Protein AF-A0A7W0XPZ2-F1 (afdb_monomer)

Secondary structure (DSSP, 8-state):
-HHHHHHHHHHTT-HHHHHHHB-HHHHHHH-SHHHHHHHHHHH-GGGGGEEEEEEEEEEEETTEEEEEEEEEETTS-EEEEEEEEEE-TTS-EEEEEEEEEE--------

Solvent-accessible surface area (backbone atoms only — not comparable to full-atom values): 6074 Å² total; per-residue (Å²): 103,75,67,59,51,44,50,54,17,42,36,64,69,33,24,67,60,34,41,67,31,44,29,71,68,50,48,66,73,46,72,41,38,64,47,39,37,47,52,49,39,74,74,42,54,66,42,44,45,46,68,44,78,44,80,77,48,76,48,72,60,88,90,34,45,33,36,35,31,45,34,28,31,76,88,66,51,46,29,41,32,41,41,29,37,42,70,50,98,88,67,49,60,21,50,78,39,78,47,78,43,76,55,67,89,70,77,73,84,124

Sequence (110 aa):
MAVESFISAMSREDAAAVWMFASEEDQDAFQSEEAVYKAFADTFPVLTDVADANVDSIRQEGETPFVQLSLTGEDGTKYAASVGFCLDDAGDWKVISLDVNSVSDRVASL

pLDDT: mean 89.77, std 12.35, range [35.84, 97.5]

Radius of gyration: 14.2 Å; Cα contacts (8 Å, |Δi|>4): 189; chains: 1; bounding box: 35×24×47 Å

Foldseek 3Di:
DLVVQCLVCLQVVVLVSVLLQADPVLCVVQVDSNSSSVVCCVVCVQSNFWPDKDFPDWDDDPQKIKTWIWTAGPVRWIKIKIWIWDQDPVRGIYTPDIDIGGPDPPPPDD

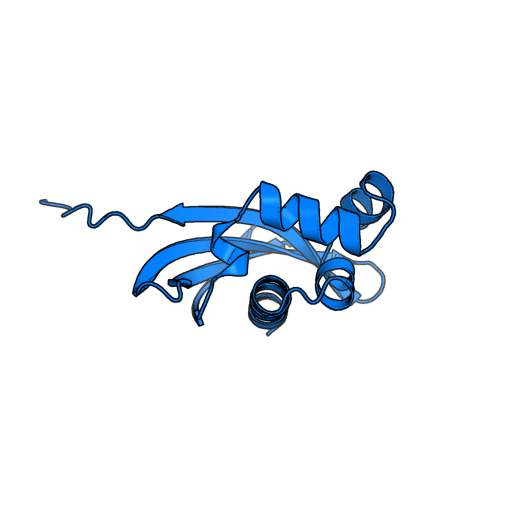Structure (mmCIF, N/CA/C/O backbone):
data_AF-A0A7W0XPZ2-F1
#
_entry.id   AF-A0A7W0XPZ2-F1
#
loop_
_atom_site.group_PDB
_atom_site.id
_atom_site.type_symbol
_atom_site.label_atom_id
_atom_site.label_alt_id
_atom_site.label_comp_id
_atom_site.label_asym_id
_atom_site.label_entity_id
_atom_site.label_seq_id
_atom_site.pdbx_PDB_ins_code
_atom_site.Cartn_x
_atom_site.Cartn_y
_atom_site.Cartn_z
_atom_site.occupancy
_atom_site.B_iso_or_equiv
_atom_site.auth_seq_id
_atom_site.auth_comp_id
_atom_site.auth_asym_id
_atom_site.auth_atom_id
_atom_site.pdbx_PDB_model_num
ATOM 1 N N . MET A 1 1 ? -1.679 12.296 -1.823 1.00 79.81 1 MET A N 1
ATOM 2 C CA . MET A 1 1 ? -0.246 11.943 -1.650 1.00 79.81 1 MET A CA 1
ATOM 3 C C . MET A 1 1 ? -0.020 10.521 -2.163 1.00 79.81 1 MET A C 1
ATOM 5 O O . MET A 1 1 ? -1.008 9.822 -2.326 1.00 79.81 1 MET A O 1
ATOM 9 N N . ALA A 1 2 ? 1.220 10.082 -2.430 1.00 88.06 2 ALA A N 1
ATOM 10 C CA . ALA A 1 2 ? 1.495 8.762 -3.036 1.00 88.06 2 ALA A CA 1
ATOM 11 C C . ALA A 1 2 ? 0.828 7.592 -2.286 1.00 88.06 2 ALA A C 1
ATOM 13 O O . ALA A 1 2 ? 0.170 6.758 -2.896 1.00 88.06 2 ALA A O 1
ATOM 14 N N . VAL A 1 3 ? 0.904 7.603 -0.953 1.00 90.94 3 VAL A N 1
ATOM 15 C CA . VAL A 1 3 ? 0.264 6.599 -0.093 1.00 90.94 3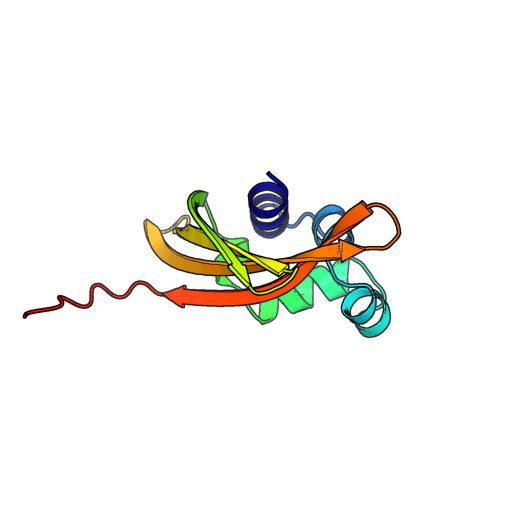 VAL A CA 1
ATOM 16 C C . VAL A 1 3 ? -1.260 6.562 -0.219 1.00 90.94 3 VAL A C 1
ATOM 18 O O . VAL A 1 3 ? -1.830 5.494 -0.384 1.00 90.94 3 VAL A O 1
ATOM 21 N N . GLU A 1 4 ? -1.932 7.713 -0.211 1.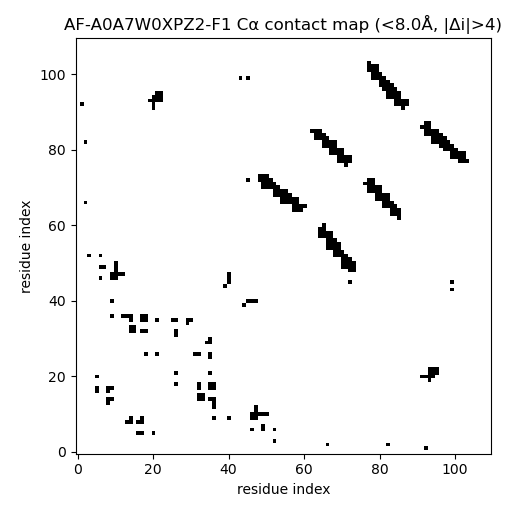00 91.62 4 GLU A N 1
ATOM 22 C CA . GLU A 1 4 ? -3.391 7.780 -0.371 1.00 91.62 4 GLU A CA 1
ATOM 23 C C . GLU A 1 4 ? -3.809 7.305 -1.766 1.00 91.62 4 GLU A C 1
ATOM 25 O O . GLU A 1 4 ? -4.826 6.631 -1.908 1.00 91.62 4 GLU A O 1
ATOM 30 N N . SER A 1 5 ? -3.007 7.617 -2.791 1.00 93.69 5 SER A N 1
ATOM 31 C CA . SER A 1 5 ? -3.231 7.134 -4.153 1.00 93.69 5 SER A CA 1
ATOM 32 C C . SER A 1 5 ? -3.100 5.614 -4.244 1.00 93.69 5 SER A C 1
ATOM 34 O O . SER A 1 5 ? -3.943 4.987 -4.874 1.00 93.69 5 SER A O 1
ATOM 36 N N . PHE A 1 6 ? -2.099 5.018 -3.588 1.00 95.38 6 PHE A N 1
ATOM 37 C CA . PHE A 1 6 ? -1.943 3.563 -3.516 1.00 95.38 6 PHE A CA 1
ATOM 38 C C . PHE A 1 6 ? -3.129 2.896 -2.806 1.00 95.38 6 PHE A C 1
ATOM 40 O O . PHE A 1 6 ? -3.729 1.973 -3.349 1.00 95.38 6 PHE A O 1
ATOM 47 N N . ILE A 1 7 ? -3.523 3.400 -1.631 1.00 95.12 7 ILE A N 1
ATOM 48 C CA . ILE A 1 7 ? -4.663 2.856 -0.876 1.00 95.12 7 ILE A CA 1
ATOM 49 C C . ILE A 1 7 ? -5.963 2.992 -1.681 1.00 95.12 7 ILE A C 1
ATOM 51 O O . ILE A 1 7 ? -6.741 2.046 -1.760 1.00 95.12 7 ILE A O 1
ATOM 55 N N . SER A 1 8 ? -6.177 4.132 -2.346 1.00 94.44 8 SER A N 1
ATOM 56 C CA . SER A 1 8 ? -7.338 4.317 -3.221 1.00 94.44 8 SER A CA 1
ATOM 57 C C . SER A 1 8 ? -7.302 3.432 -4.468 1.00 94.44 8 SER A C 1
ATOM 59 O O . SER A 1 8 ? -8.367 3.143 -5.008 1.00 94.44 8 SER A O 1
ATOM 61 N N . ALA A 1 9 ? -6.126 3.065 -4.977 1.00 96.12 9 ALA A N 1
ATOM 62 C CA . ALA A 1 9 ? -6.005 2.143 -6.101 1.00 96.12 9 ALA A CA 1
ATOM 63 C C . ALA A 1 9 ? -6.369 0.716 -5.669 1.00 96.12 9 ALA A C 1
ATOM 65 O O . ALA A 1 9 ? -7.136 0.048 -6.360 1.00 96.12 9 ALA A O 1
ATOM 66 N N . MET A 1 10 ? -5.907 0.296 -4.484 1.00 97.00 10 MET A N 1
ATOM 67 C CA . MET A 1 10 ? -6.272 -0.989 -3.883 1.00 97.00 10 MET A CA 1
ATOM 68 C C . MET A 1 10 ? -7.788 -1.129 -3.696 1.00 97.00 10 MET A C 1
ATOM 70 O O . MET A 1 10 ? -8.353 -2.137 -4.122 1.00 97.00 10 MET A O 1
ATOM 74 N N . SER A 1 11 ? -8.456 -0.110 -3.140 1.00 95.69 11 SER A N 1
ATOM 75 C CA . SER A 1 11 ? -9.904 -0.160 -2.878 1.00 95.69 11 SER A CA 1
ATOM 76 C C . SER A 1 11 ? -10.785 -0.043 -4.124 1.00 95.69 11 SER A C 1
ATOM 78 O O . SER A 1 11 ? -11.972 -0.347 -4.083 1.00 95.69 11 SER A O 1
ATOM 80 N N . ARG A 1 12 ? -10.227 0.405 -5.253 1.00 95.62 12 ARG A N 1
ATOM 81 C CA . ARG A 1 12 ? -10.937 0.510 -6.540 1.00 95.62 12 ARG A CA 1
ATOM 82 C C . ARG A 1 12 ? -10.621 -0.624 -7.504 1.00 95.62 12 ARG A C 1
ATOM 84 O O . ARG A 1 12 ? -11.068 -0.568 -8.647 1.00 95.62 12 ARG A O 1
ATOM 91 N N . GLU A 1 13 ? -9.834 -1.601 -7.062 1.00 96.06 13 GLU A N 1
ATOM 92 C CA . GLU A 1 13 ? -9.333 -2.689 -7.907 1.00 96.06 13 GLU A CA 1
ATOM 93 C C . GLU A 1 13 ? -8.554 -2.174 -9.140 1.00 96.06 13 GLU A C 1
ATOM 95 O O . GLU A 1 13 ? -8.553 -2.786 -10.208 1.00 96.06 13 GLU A O 1
ATOM 100 N N . ASP A 1 14 ? -7.882 -1.021 -9.014 1.00 97.50 14 ASP A N 1
ATOM 101 C CA . ASP A 1 14 ? -7.114 -0.403 -10.101 1.00 97.50 14 ASP A CA 1
ATOM 102 C C . ASP A 1 14 ? -5.714 -1.028 -10.184 1.00 97.50 14 ASP A C 1
ATOM 104 O O . ASP A 1 14 ? -4.726 -0.498 -9.666 1.00 97.50 14 ASP A O 1
ATOM 108 N N . ALA A 1 15 ? -5.642 -2.199 -10.819 1.00 96.25 15 ALA A N 1
ATOM 109 C CA . ALA A 1 15 ? -4.418 -2.989 -10.929 1.00 96.25 15 ALA A CA 1
ATOM 110 C C . ALA A 1 15 ? -3.263 -2.236 -11.613 1.00 96.25 15 ALA A C 1
ATOM 112 O O . ALA A 1 15 ? -2.113 -2.376 -11.197 1.00 96.25 15 ALA A O 1
ATOM 113 N N . ALA A 1 16 ? -3.560 -1.397 -12.609 1.00 96.38 16 ALA A N 1
ATOM 114 C CA . ALA A 1 16 ? -2.557 -0.592 -13.301 1.00 96.38 16 ALA A CA 1
ATOM 115 C C . ALA A 1 16 ? -1.951 0.465 -12.368 1.00 96.38 16 ALA A C 1
ATOM 117 O O . ALA A 1 16 ? -0.733 0.641 -12.314 1.00 96.38 16 ALA A O 1
ATOM 118 N N . ALA A 1 17 ? -2.784 1.152 -11.580 1.00 95.75 17 ALA A N 1
ATOM 119 C CA . ALA A 1 17 ? -2.289 2.099 -10.590 1.00 95.75 17 ALA A CA 1
ATOM 120 C C . ALA A 1 17 ? -1.505 1.397 -9.470 1.00 95.75 17 ALA A C 1
ATOM 122 O O . ALA A 1 17 ? -0.447 1.886 -9.080 1.00 95.75 17 ALA A O 1
ATOM 123 N N . VAL A 1 18 ? -1.970 0.240 -8.984 1.00 96.00 18 VAL A N 1
ATOM 124 C CA . VAL A 1 18 ? -1.246 -0.561 -7.978 1.00 96.00 18 VAL A CA 1
ATOM 125 C C . VAL A 1 18 ? 0.117 -1.014 -8.505 1.00 96.00 18 VAL A C 1
ATOM 127 O O . VAL A 1 18 ? 1.114 -0.887 -7.794 1.00 96.00 18 VAL A O 1
ATOM 130 N N . TRP A 1 19 ? 0.191 -1.450 -9.763 1.00 95.94 19 TRP A N 1
ATOM 131 C CA . TRP A 1 19 ? 1.446 -1.814 -10.422 1.00 95.94 19 TRP A CA 1
ATOM 132 C C . TRP A 1 19 ? 2.469 -0.676 -10.397 1.00 95.94 19 TRP A C 1
ATOM 134 O O . TRP A 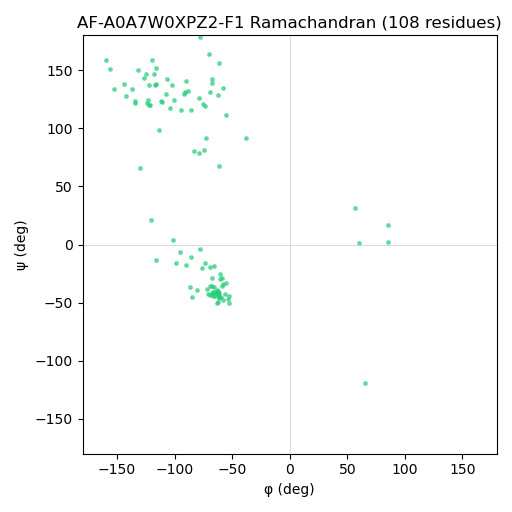1 19 ? 3.633 -0.903 -10.075 1.00 95.94 19 TRP A O 1
ATOM 144 N N . MET A 1 20 ? 2.046 0.565 -10.654 1.00 95.19 20 MET A N 1
ATOM 145 C CA . MET A 1 20 ? 2.944 1.727 -10.636 1.00 95.19 20 MET A CA 1
ATOM 146 C C . MET A 1 20 ? 3.608 1.961 -9.272 1.00 95.19 20 MET A C 1
ATOM 148 O O . MET A 1 20 ? 4.732 2.468 -9.229 1.00 95.19 20 MET A O 1
ATOM 152 N N . PHE A 1 21 ? 2.946 1.575 -8.179 1.00 95.56 21 PHE A N 1
ATOM 153 C CA . PHE A 1 21 ? 3.484 1.663 -6.820 1.00 95.56 21 PHE A CA 1
ATOM 154 C C . PHE A 1 21 ? 4.24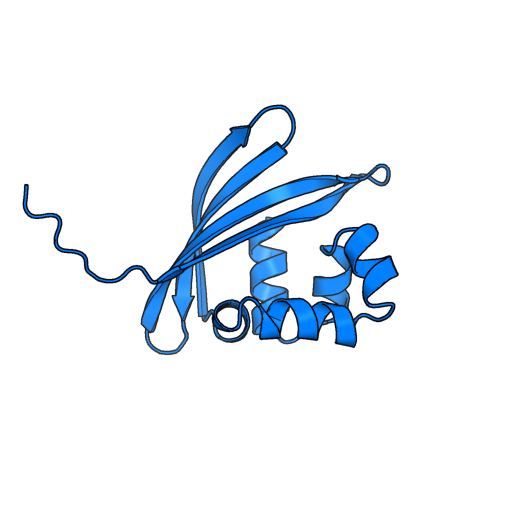3 0.409 -6.379 1.00 95.56 21 PHE A C 1
ATOM 156 O O . PHE A 1 21 ? 4.986 0.479 -5.404 1.00 95.56 21 PHE A O 1
ATOM 163 N N . ALA A 1 22 ? 4.068 -0.727 -7.051 1.00 93.69 22 ALA A N 1
ATOM 164 C CA . ALA A 1 22 ? 4.793 -1.949 -6.730 1.00 93.69 22 ALA A CA 1
ATOM 165 C C . ALA A 1 22 ? 6.286 -1.794 -7.036 1.00 93.69 22 ALA A C 1
ATOM 167 O O . ALA A 1 22 ? 6.656 -1.155 -8.025 1.00 93.69 22 ALA A O 1
ATOM 168 N N . SER A 1 23 ? 7.135 -2.370 -6.183 1.00 92.50 23 SER A N 1
ATOM 169 C CA . SER A 1 23 ? 8.582 -2.373 -6.394 1.00 92.50 23 SER A CA 1
ATOM 170 C C . SER A 1 23 ? 8.948 -3.112 -7.689 1.00 92.50 23 SER A C 1
ATOM 172 O O . SER A 1 23 ? 8.196 -3.971 -8.145 1.00 92.50 23 SER A O 1
ATOM 174 N N . GLU A 1 24 ? 10.105 -2.811 -8.286 1.00 91.44 24 GLU A N 1
ATOM 175 C CA . GLU A 1 24 ? 10.579 -3.556 -9.467 1.00 91.44 24 GLU A CA 1
ATOM 176 C C . GLU A 1 24 ? 10.717 -5.058 -9.171 1.00 91.44 24 GLU A C 1
ATOM 178 O O . GLU A 1 24 ? 10.410 -5.882 -10.026 1.00 91.44 24 GLU A O 1
ATOM 183 N N . GLU A 1 25 ? 11.088 -5.418 -7.936 1.00 90.94 25 GLU A N 1
ATOM 184 C CA . GLU A 1 25 ? 11.145 -6.811 -7.482 1.00 90.94 25 GLU A CA 1
ATOM 185 C C . GLU A 1 25 ? 9.765 -7.487 -7.545 1.00 90.94 25 GLU A C 1
ATOM 187 O O . GLU A 1 25 ? 9.650 -8.595 -8.069 1.00 90.94 25 GLU A O 1
ATOM 192 N N . ASP A 1 26 ? 8.707 -6.814 -7.080 1.00 91.25 26 ASP A N 1
ATOM 193 C CA . ASP A 1 26 ? 7.335 -7.329 -7.162 1.00 91.25 26 ASP A CA 1
ATOM 194 C C . ASP A 1 26 ? 6.839 -7.395 -8.613 1.00 91.25 26 ASP A C 1
ATOM 196 O O . ASP A 1 26 ? 6.214 -8.378 -9.021 1.00 91.25 26 ASP A O 1
ATOM 200 N N . GLN A 1 27 ? 7.132 -6.369 -9.416 1.00 92.88 27 GLN A N 1
ATOM 201 C CA . GLN A 1 27 ? 6.772 -6.341 -10.835 1.00 92.88 27 GLN A CA 1
ATOM 202 C C . GLN A 1 27 ? 7.414 -7.514 -11.594 1.00 92.88 27 GLN A C 1
ATOM 204 O O . GLN A 1 27 ? 6.725 -8.217 -12.338 1.00 92.88 27 GLN A O 1
ATOM 209 N N . ASP A 1 28 ? 8.698 -7.787 -11.354 1.00 93.69 28 ASP A N 1
ATOM 210 C CA . ASP A 1 28 ? 9.419 -8.913 -11.953 1.00 93.69 28 ASP A CA 1
ATOM 211 C C . ASP A 1 28 ? 8.943 -10.274 -11.419 1.00 93.69 28 ASP A C 1
ATOM 213 O O . ASP A 1 28 ? 8.875 -11.252 -12.175 1.00 93.69 28 ASP A O 1
ATOM 217 N N . ALA A 1 29 ? 8.589 -10.358 -10.132 1.00 93.31 29 ALA A N 1
ATOM 218 C CA . ALA A 1 29 ? 8.116 -11.590 -9.505 1.00 93.31 29 ALA A CA 1
ATOM 219 C C . ALA A 1 29 ? 6.732 -12.018 -10.017 1.00 93.31 29 ALA A C 1
ATOM 221 O O . ALA A 1 29 ? 6.512 -13.200 -10.297 1.00 93.31 29 ALA A O 1
ATOM 222 N N . PHE A 1 30 ? 5.799 -11.073 -10.149 1.00 93.00 30 PHE A N 1
ATOM 223 C CA . PHE A 1 30 ? 4.403 -11.352 -10.501 1.00 93.00 30 PHE A CA 1
ATOM 224 C C . PHE A 1 30 ? 4.085 -11.141 -11.992 1.00 93.00 30 PHE A C 1
ATOM 226 O O . PHE A 1 30 ? 3.078 -11.660 -12.478 1.00 93.00 30 PHE A O 1
ATOM 233 N N . GLN A 1 31 ? 4.944 -10.438 -12.738 1.00 92.12 31 GLN A N 1
ATOM 234 C CA . GLN A 1 31 ? 4.955 -10.307 -14.207 1.00 92.12 31 GLN A CA 1
ATOM 235 C C . GLN A 1 31 ? 3.701 -9.697 -14.865 1.00 92.12 31 GLN A C 1
ATOM 237 O O . GLN A 1 31 ? 3.642 -9.596 -16.091 1.00 92.12 31 GLN A O 1
ATOM 242 N N . SER A 1 32 ? 2.687 -9.300 -14.094 1.00 96.31 32 SER A N 1
ATOM 243 C CA . SER A 1 32 ? 1.480 -8.638 -14.601 1.00 96.31 32 SER A CA 1
ATOM 244 C C . SER A 1 32 ? 0.790 -7.791 -13.532 1.00 96.31 32 SER A C 1
ATOM 246 O O . SER A 1 32 ? 0.836 -8.120 -12.345 1.00 96.31 32 SER A O 1
ATOM 248 N N . GLU A 1 33 ? 0.104 -6.735 -13.976 1.00 97.12 33 GLU A N 1
ATOM 249 C CA . GLU A 1 33 ? -0.674 -5.817 -13.129 1.00 97.12 33 GLU A CA 1
ATOM 250 C C . GLU A 1 33 ? -1.685 -6.574 -12.257 1.00 97.12 33 GLU A C 1
ATOM 252 O O . GLU A 1 33 ? -1.736 -6.385 -11.043 1.00 97.12 33 GLU A O 1
ATOM 257 N N . GLU A 1 34 ? -2.434 -7.500 -12.861 1.00 96.75 34 GLU A N 1
ATOM 258 C CA . GLU A 1 34 ? -3.439 -8.313 -12.169 1.00 96.75 34 GLU A CA 1
ATOM 259 C C . GLU A 1 34 ? -2.819 -9.219 -11.096 1.00 96.75 34 GLU A C 1
ATOM 261 O O . GLU A 1 34 ? -3.390 -9.382 -10.017 1.00 96.75 34 GLU A O 1
ATOM 266 N N . ALA A 1 35 ? -1.650 -9.810 -11.365 1.00 96.00 35 ALA A N 1
ATOM 267 C CA . ALA A 1 35 ? -0.981 -10.684 -10.406 1.00 96.00 35 ALA A CA 1
ATOM 268 C C . ALA A 1 35 ? -0.395 -9.902 -9.223 1.00 96.00 35 ALA A C 1
ATOM 270 O O . ALA A 1 35 ? -0.508 -10.367 -8.091 1.00 96.00 35 ALA A O 1
ATOM 271 N N . VAL A 1 36 ? 0.167 -8.713 -9.466 1.00 96.31 36 VAL A N 1
ATOM 272 C CA . VAL A 1 36 ? 0.633 -7.809 -8.402 1.00 96.31 36 VAL A CA 1
ATOM 273 C C . VAL A 1 36 ? -0.537 -7.361 -7.538 1.00 96.31 36 VAL A C 1
ATOM 275 O O . VAL A 1 36 ? -0.486 -7.506 -6.317 1.00 96.31 36 VAL A O 1
ATOM 278 N N . TYR A 1 37 ? -1.614 -6.872 -8.161 1.00 97.38 37 TYR A N 1
ATOM 279 C CA . TYR A 1 37 ? -2.825 -6.484 -7.442 1.00 97.38 37 TYR A CA 1
ATOM 280 C C . TYR A 1 37 ? -3.322 -7.624 -6.555 1.00 97.38 37 TYR A C 1
ATOM 282 O O . TYR A 1 37 ? -3.529 -7.444 -5.355 1.00 97.38 37 TYR A O 1
ATOM 290 N N . LYS A 1 38 ? -3.443 -8.823 -7.132 1.00 96.81 38 LYS A N 1
ATOM 291 C CA . LYS A 1 38 ? -3.900 -9.998 -6.403 1.00 96.81 38 LYS A CA 1
ATOM 292 C C . LYS A 1 38 ? -2.963 -10.369 -5.254 1.00 96.81 38 LYS A C 1
ATOM 294 O O . LYS A 1 38 ? -3.451 -10.711 -4.188 1.00 96.81 38 LYS A O 1
ATOM 299 N N . ALA A 1 39 ? -1.647 -10.274 -5.429 1.00 95.25 39 ALA A N 1
ATOM 300 C CA . ALA A 1 39 ? -0.693 -10.552 -4.359 1.00 95.25 39 ALA A CA 1
ATOM 301 C C . ALA A 1 39 ? -0.850 -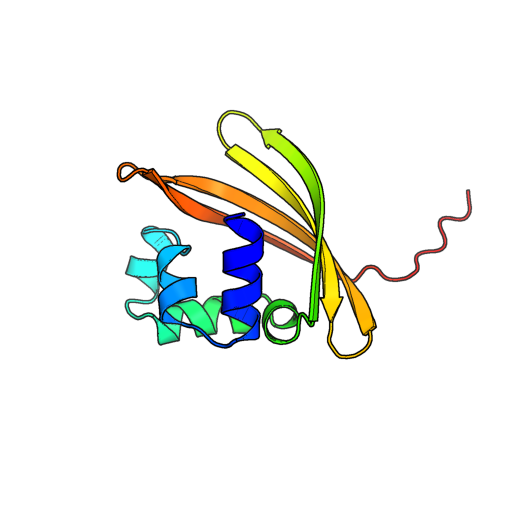9.584 -3.174 1.00 95.25 39 ALA A C 1
ATOM 303 O O . ALA A 1 39 ? -0.863 -10.020 -2.018 1.00 95.25 39 ALA A O 1
ATOM 304 N N . PHE A 1 40 ? -1.033 -8.288 -3.449 1.00 94.69 40 PHE A N 1
ATOM 305 C CA . PHE A 1 40 ? -1.339 -7.303 -2.411 1.00 94.69 40 PHE A CA 1
ATOM 306 C C . PHE A 1 40 ? -2.695 -7.567 -1.755 1.00 94.69 40 PHE A C 1
ATOM 308 O O . PHE A 1 40 ? -2.776 -7.532 -0.531 1.00 94.69 40 PHE A O 1
ATOM 315 N N . ALA A 1 41 ? -3.737 -7.863 -2.534 1.00 96.00 41 ALA A N 1
ATOM 316 C CA . ALA A 1 41 ? -5.078 -8.142 -2.021 1.00 96.00 41 ALA A CA 1
ATOM 317 C C . ALA A 1 41 ? -5.122 -9.425 -1.171 1.00 96.00 41 ALA A C 1
ATOM 319 O O . ALA A 1 41 ? -5.732 -9.440 -0.107 1.00 96.00 41 ALA A O 1
ATOM 320 N N . ASP A 1 42 ? -4.425 -10.483 -1.588 1.00 95.06 42 ASP A N 1
ATOM 321 C CA . ASP A 1 42 ? -4.349 -11.746 -0.848 1.00 95.06 42 ASP A CA 1
ATOM 322 C C . ASP A 1 42 ? -3.576 -11.571 0.474 1.00 95.06 42 ASP A C 1
ATOM 324 O O . ASP A 1 42 ? -3.924 -12.179 1.490 1.00 95.06 42 ASP A O 1
ATOM 328 N N . THR A 1 43 ? -2.537 -10.728 0.483 1.00 93.56 43 THR A N 1
ATOM 329 C CA . THR A 1 43 ? -1.710 -10.475 1.678 1.00 93.56 43 THR A CA 1
ATOM 330 C C . THR A 1 43 ? -2.367 -9.475 2.633 1.00 93.56 43 THR A C 1
ATOM 332 O O . THR A 1 43 ? -2.323 -9.649 3.852 1.00 93.56 43 THR A O 1
ATOM 335 N N . PHE A 1 44 ? -3.001 -8.437 2.089 1.00 93.56 44 PHE A N 1
ATOM 336 C CA . PHE A 1 44 ? -3.610 -7.328 2.821 1.00 93.56 44 PHE A CA 1
ATOM 337 C C . PHE A 1 44 ? -5.051 -7.094 2.346 1.00 93.56 44 PHE A C 1
ATOM 339 O O . PHE A 1 44 ? -5.358 -6.024 1.812 1.00 93.56 44 PHE A O 1
ATOM 346 N N . PRO A 1 45 ? -5.967 -8.051 2.585 1.00 92.69 45 PRO A N 1
ATOM 347 C CA . PRO A 1 45 ? -7.345 -7.970 2.092 1.00 92.69 45 PRO A CA 1
ATOM 348 C C . PRO A 1 45 ? -8.086 -6.748 2.630 1.00 92.69 45 PRO A C 1
ATOM 350 O O . PRO A 1 45 ? -8.970 -6.218 1.988 1.00 92.69 45 PRO A O 1
ATOM 353 N N . VAL A 1 46 ? -7.679 -6.220 3.783 1.00 91.69 46 VAL A N 1
ATOM 354 C CA . VAL A 1 46 ? -8.252 -4.986 4.335 1.00 91.69 46 VAL A CA 1
ATOM 355 C C . VAL A 1 46 ? -8.168 -3.817 3.351 1.00 91.69 46 VAL A C 1
ATOM 357 O O . VAL A 1 46 ? -9.059 -2.977 3.347 1.00 91.69 46 VAL A O 1
ATOM 360 N N . LEU A 1 47 ? -7.120 -3.748 2.523 1.00 93.88 47 LEU A N 1
ATOM 361 C CA . LEU A 1 47 ? -6.914 -2.639 1.593 1.00 93.88 47 LEU A CA 1
ATOM 362 C C . LEU A 1 47 ? -7.924 -2.610 0.440 1.00 93.88 47 LEU A C 1
ATOM 364 O O . LEU A 1 47 ? -8.094 -1.551 -0.162 1.00 93.88 47 LEU A O 1
ATOM 368 N N . THR A 1 4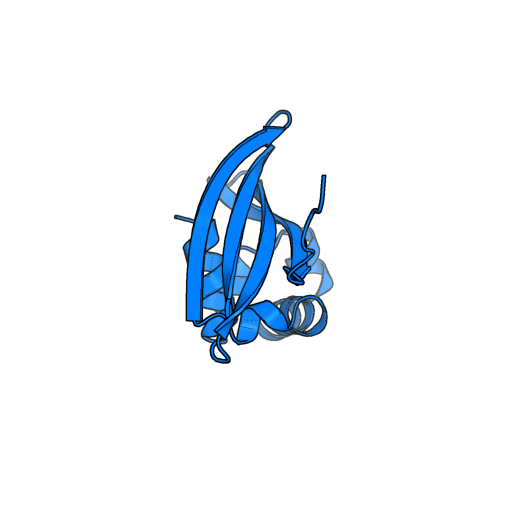8 ? -8.597 -3.728 0.145 1.00 95.50 48 THR A N 1
ATOM 369 C CA . THR A 1 48 ? -9.610 -3.791 -0.919 1.00 95.50 48 THR A CA 1
ATOM 370 C C . THR A 1 48 ? -10.934 -3.152 -0.514 1.00 95.50 48 THR A C 1
ATOM 372 O O . THR A 1 48 ? -11.682 -2.725 -1.381 1.00 95.50 48 THR A O 1
ATOM 375 N N . ASP A 1 49 ? -11.185 -3.000 0.788 1.00 93.50 49 ASP A N 1
ATOM 376 C CA . ASP A 1 49 ? -12.458 -2.514 1.336 1.00 93.50 49 ASP A CA 1
ATOM 377 C C . ASP A 1 49 ? -12.280 -1.234 2.177 1.00 93.50 49 ASP A C 1
ATOM 379 O O . ASP A 1 49 ? -13.099 -0.914 3.042 1.00 93.50 49 ASP A O 1
ATOM 383 N N . VAL A 1 50 ? -11.186 -0.485 1.979 1.00 93.88 50 VAL A N 1
ATOM 384 C CA . VAL A 1 50 ? -10.963 0.794 2.676 1.00 93.88 50 VAL A CA 1
ATOM 385 C C . VAL A 1 50 ? -11.882 1.873 2.107 1.00 93.88 50 VAL A C 1
ATOM 387 O O . VAL A 1 50 ? -11.759 2.263 0.945 1.00 93.88 50 VAL A O 1
ATOM 390 N N . ALA A 1 51 ? -12.737 2.425 2.967 1.00 92.50 51 ALA A N 1
ATOM 391 C CA . ALA A 1 51 ? -13.594 3.564 2.651 1.00 92.50 51 ALA A CA 1
ATOM 392 C C . ALA A 1 51 ? -12.894 4.910 2.893 1.00 92.50 51 ALA A C 1
ATOM 394 O O . ALA A 1 51 ? -13.109 5.866 2.149 1.00 92.50 51 ALA A O 1
ATOM 395 N N . ASP A 1 52 ? -12.074 4.990 3.943 1.00 92.44 52 ASP A N 1
ATOM 396 C CA . ASP A 1 52 ? -11.400 6.220 4.358 1.00 92.44 52 ASP A CA 1
ATOM 397 C C . ASP A 1 52 ? -9.994 5.926 4.894 1.00 92.44 52 ASP A C 1
ATOM 399 O O . ASP A 1 52 ? -9.784 4.961 5.634 1.00 92.44 52 ASP A O 1
ATOM 403 N N . ALA A 1 53 ? -9.027 6.764 4.526 1.00 93.44 53 ALA A N 1
ATOM 404 C CA . ALA A 1 53 ? -7.635 6.645 4.939 1.00 93.44 53 ALA A CA 1
ATOM 405 C C . ALA A 1 53 ? -7.113 8.014 5.373 1.00 93.44 53 ALA A C 1
ATOM 407 O O . ALA A 1 53 ? -7.125 8.963 4.594 1.00 93.44 53 ALA A O 1
ATOM 408 N N . ASN A 1 54 ? -6.620 8.107 6.606 1.00 93.88 54 ASN A N 1
ATOM 409 C CA . ASN A 1 54 ? -6.046 9.330 7.156 1.00 93.88 54 ASN A CA 1
ATOM 410 C C . ASN A 1 54 ? -4.568 9.130 7.454 1.00 93.88 54 ASN A C 1
ATOM 412 O O . ASN A 1 54 ? -4.171 8.103 7.999 1.00 93.88 54 ASN A O 1
ATOM 416 N N . VAL A 1 55 ? -3.760 10.138 7.135 1.00 93.75 55 VAL A N 1
ATOM 417 C CA . VAL A 1 55 ? -2.346 10.157 7.509 1.00 93.75 55 VAL A CA 1
ATOM 418 C C . VAL A 1 55 ? -2.200 10.715 8.915 1.00 93.75 55 VAL A C 1
ATOM 420 O O . VAL A 1 55 ? -2.470 11.891 9.151 1.00 93.75 55 VAL A O 1
ATOM 423 N N . ASP A 1 56 ? -1.729 9.878 9.834 1.00 93.00 56 ASP A N 1
ATOM 424 C CA . ASP A 1 56 ? -1.524 10.265 11.230 1.00 93.00 56 ASP A CA 1
ATOM 425 C C . ASP A 1 56 ? -0.163 10.927 11.431 1.00 93.00 56 ASP A C 1
ATOM 427 O O . ASP A 1 56 ? -0.027 11.940 12.117 1.00 93.00 56 ASP A O 1
ATOM 431 N N . SER A 1 57 ? 0.881 10.334 10.848 1.00 93.12 57 SER A N 1
ATOM 432 C CA . SER A 1 57 ? 2.242 10.852 10.948 1.00 93.12 57 SER A CA 1
ATOM 433 C C . SER A 1 57 ? 3.136 10.316 9.839 1.00 93.12 57 SER A C 1
ATOM 435 O O . SER A 1 57 ? 2.874 9.275 9.238 1.00 93.12 57 SER A O 1
ATOM 437 N N . ILE A 1 58 ? 4.225 11.035 9.586 1.00 93.25 58 ILE A N 1
ATOM 438 C CA . ILE A 1 58 ? 5.284 10.619 8.673 1.00 93.25 58 ILE A CA 1
ATOM 439 C C . ILE A 1 58 ? 6.576 10.627 9.479 1.00 93.25 58 ILE A C 1
ATOM 441 O O . ILE A 1 58 ? 6.931 11.643 10.079 1.00 93.25 58 ILE A O 1
ATOM 445 N N . ARG A 1 59 ? 7.272 9.493 9.504 1.00 92.19 59 ARG A N 1
ATOM 446 C CA . ARG A 1 59 ? 8.602 9.361 10.100 1.00 92.19 59 ARG A CA 1
ATOM 447 C C . ARG A 1 59 ? 9.605 9.003 9.017 1.00 92.19 59 ARG A C 1
ATOM 449 O O . ARG A 1 59 ? 9.250 8.379 8.026 1.00 92.19 59 ARG A O 1
ATOM 456 N N . GLN A 1 60 ? 10.853 9.394 9.205 1.00 89.38 60 GLN A N 1
ATOM 457 C CA . GLN A 1 60 ? 11.926 9.063 8.279 1.00 89.38 60 GLN A CA 1
ATOM 458 C C . GLN A 1 60 ? 12.886 8.097 8.969 1.00 89.38 60 GLN A C 1
ATOM 460 O O . GLN A 1 60 ? 13.401 8.401 10.044 1.00 89.38 60 GLN A O 1
ATOM 465 N N . GLU A 1 61 ? 13.101 6.929 8.368 1.00 85.69 61 GLU A N 1
ATOM 466 C CA . GLU A 1 61 ? 14.062 5.931 8.834 1.00 85.69 61 GLU A CA 1
ATOM 467 C C . GLU A 1 61 ? 15.177 5.820 7.791 1.00 85.69 61 GLU A C 1
ATOM 469 O O . GLU A 1 61 ? 15.025 5.198 6.740 1.00 85.69 61 GLU A O 1
ATOM 474 N N . GLY A 1 62 ? 16.293 6.510 8.050 1.00 85.06 62 GLY A N 1
ATOM 475 C CA . GLY A 1 62 ? 17.350 6.691 7.054 1.00 85.06 62 GLY A CA 1
ATOM 476 C C . GLY A 1 62 ? 16.853 7.531 5.876 1.00 85.06 62 GLY A C 1
ATOM 477 O O . GLY A 1 62 ? 16.461 8.680 6.060 1.00 85.06 62 GLY A O 1
ATOM 478 N N . GLU A 1 63 ? 16.861 6.957 4.675 1.00 82.62 63 GLU A N 1
ATOM 479 C CA . GLU A 1 63 ? 16.359 7.602 3.450 1.00 82.62 63 GLU A CA 1
ATOM 480 C C . GLU A 1 63 ? 14.906 7.215 3.131 1.00 82.62 63 GLU A C 1
ATOM 482 O O . GLU A 1 63 ? 14.291 7.790 2.238 1.00 82.62 63 GLU A O 1
ATOM 487 N N . THR A 1 64 ? 14.326 6.278 3.887 1.00 86.75 64 THR A N 1
ATOM 488 C CA . THR A 1 64 ? 12.976 5.758 3.651 1.00 86.75 64 THR A CA 1
ATOM 489 C C . THR A 1 64 ? 11.944 6.506 4.502 1.00 86.75 64 THR A C 1
ATOM 491 O O . THR A 1 64 ? 11.977 6.412 5.735 1.00 86.75 64 THR A O 1
ATOM 494 N N . PRO A 1 65 ? 11.000 7.247 3.898 1.00 91.44 65 PRO A N 1
ATOM 495 C CA . PRO A 1 65 ? 9.810 7.701 4.604 1.00 91.44 65 PRO A CA 1
ATOM 496 C C . PRO A 1 65 ? 8.869 6.533 4.926 1.00 91.44 65 PRO A C 1
ATOM 498 O O . PRO A 1 65 ? 8.484 5.756 4.055 1.00 91.44 65 PRO A O 1
ATOM 501 N N . PHE A 1 66 ? 8.442 6.472 6.183 1.00 94.00 66 PHE A N 1
ATOM 502 C CA . PHE A 1 66 ? 7.378 5.607 6.675 1.00 94.00 66 PHE A CA 1
ATOM 503 C C . PHE A 1 66 ? 6.168 6.452 7.057 1.00 94.00 66 PHE A C 1
ATOM 505 O O . PHE A 1 66 ? 6.249 7.341 7.910 1.00 94.00 66 PHE A O 1
ATOM 512 N N . VAL A 1 67 ? 5.030 6.154 6.442 1.00 94.56 67 VAL A N 1
ATOM 513 C CA . VAL A 1 67 ? 3.757 6.820 6.703 1.00 94.56 67 VAL A CA 1
ATOM 514 C C . VAL A 1 67 ? 2.907 5.941 7.607 1.00 94.56 67 VAL A C 1
ATOM 516 O O . VAL A 1 67 ? 2.639 4.790 7.274 1.00 94.56 67 VAL A O 1
ATOM 519 N N . GLN A 1 68 ? 2.481 6.491 8.741 1.00 94.94 68 GLN A N 1
ATOM 520 C CA . GLN A 1 68 ? 1.486 5.874 9.614 1.00 94.94 68 GLN A CA 1
ATOM 521 C C . GLN A 1 68 ? 0.095 6.358 9.209 1.00 94.94 68 GLN A C 1
ATOM 523 O O . GLN A 1 68 ? -0.126 7.563 9.040 1.00 94.94 68 GLN A O 1
ATOM 528 N N . LEU A 1 69 ? -0.822 5.411 9.057 1.00 94.44 69 LEU A N 1
ATOM 529 C CA . LEU A 1 69 ? -2.173 5.620 8.566 1.00 94.44 69 LEU A CA 1
ATOM 530 C C . LEU A 1 69 ? -3.196 5.042 9.539 1.00 94.44 69 LEU A C 1
ATOM 532 O O . LEU A 1 69 ? -3.029 3.926 10.037 1.00 94.44 69 LEU A O 1
ATOM 536 N N . SER A 1 70 ? -4.316 5.741 9.661 1.00 94.81 70 SER A N 1
ATOM 537 C CA . SER A 1 70 ? -5.556 5.218 10.216 1.00 94.81 70 SER A CA 1
ATOM 538 C C . SER A 1 70 ? -6.512 4.937 9.066 1.00 94.81 70 SER A C 1
ATOM 540 O O . SER A 1 70 ? -6.905 5.850 8.339 1.00 94.81 70 SER A O 1
ATOM 542 N N . LEU A 1 71 ? -6.881 3.671 8.895 1.00 94.75 71 LEU A N 1
ATOM 543 C CA . LEU A 1 71 ? -7.796 3.209 7.856 1.00 94.75 71 LEU A CA 1
ATOM 544 C C . LEU A 1 71 ? -9.145 2.853 8.477 1.00 94.75 71 LEU A C 1
ATOM 546 O O . LEU A 1 71 ? -9.207 2.271 9.563 1.00 94.75 71 LEU A O 1
ATOM 550 N N . THR A 1 72 ? -10.219 3.162 7.763 1.00 94.44 72 THR A N 1
ATOM 551 C CA . THR A 1 72 ? -11.578 2.737 8.097 1.00 94.44 72 THR A CA 1
ATOM 552 C C . THR A 1 72 ? -12.137 1.935 6.930 1.00 94.44 72 THR A C 1
ATOM 554 O O . THR A 1 72 ? -12.213 2.445 5.810 1.00 94.44 72 THR A O 1
ATOM 557 N N . GLY A 1 73 ? -12.502 0.679 7.188 1.00 92.62 73 GLY A N 1
ATOM 558 C CA . GLY A 1 73 ? -13.176 -0.181 6.219 1.00 92.62 73 GLY A CA 1
ATOM 559 C C . GLY A 1 73 ? -14.615 0.266 5.951 1.00 92.62 73 GLY A C 1
ATOM 560 O O . GLY A 1 73 ? -15.195 1.021 6.736 1.00 92.62 73 GLY A O 1
ATOM 561 N N . GLU A 1 74 ? -15.217 -0.217 4.866 1.00 90.38 74 GLU A N 1
ATOM 562 C CA . GLU A 1 74 ? -16.630 0.045 4.536 1.00 90.38 74 GLU A CA 1
ATOM 563 C C . GLU A 1 74 ? -17.606 -0.426 5.627 1.00 90.38 74 GLU A C 1
ATOM 565 O O . GLU A 1 74 ? -18.669 0.164 5.828 1.00 90.38 74 GLU A O 1
ATOM 570 N N . ASP A 1 75 ? -17.228 -1.460 6.378 1.00 90.25 75 ASP A N 1
ATOM 571 C CA . ASP A 1 75 ? -17.969 -1.991 7.524 1.00 90.25 75 ASP A CA 1
ATOM 572 C C . ASP A 1 75 ? -17.808 -1.151 8.811 1.00 90.25 75 ASP A C 1
ATOM 574 O O . ASP A 1 75 ? -18.450 -1.429 9.828 1.00 90.25 75 ASP A O 1
ATOM 578 N N . GLY A 1 76 ? -16.969 -0.110 8.773 1.00 89.94 76 GLY A N 1
ATOM 579 C CA . GLY A 1 76 ? -16.630 0.752 9.902 1.00 89.94 76 GLY A CA 1
ATOM 580 C C . GLY A 1 76 ? -15.500 0.225 10.791 1.00 89.94 76 GLY A C 1
ATOM 581 O O . GLY A 1 76 ? -15.169 0.873 11.791 1.00 89.94 76 GLY A O 1
ATOM 582 N N . THR A 1 77 ? -14.891 -0.917 10.460 1.00 91.06 77 THR A N 1
ATOM 583 C CA . THR A 1 77 ? -13.752 -1.466 11.202 1.00 91.06 77 THR A CA 1
ATOM 584 C C . THR A 1 77 ? -12.523 -0.576 11.026 1.00 91.06 77 THR A C 1
ATOM 586 O O . THR A 1 77 ? -12.241 -0.077 9.937 1.00 91.06 77 THR A O 1
ATOM 589 N N . LYS A 1 78 ? -11.775 -0.363 12.114 1.00 93.25 78 LYS A N 1
ATOM 590 C CA . LYS A 1 78 ? -10.584 0.494 12.126 1.00 93.25 78 LYS A CA 1
ATOM 591 C C . LYS A 1 78 ? -9.298 -0.318 12.090 1.00 93.25 78 LYS A C 1
ATOM 593 O O . LYS A 1 78 ? -9.130 -1.287 12.835 1.00 93.25 78 LYS A O 1
ATOM 598 N N . TYR A 1 79 ? -8.354 0.149 11.287 1.00 93.62 79 TYR A N 1
ATOM 599 C CA . TYR A 1 79 ? -7.036 -0.447 11.126 1.00 93.62 79 TYR A CA 1
ATOM 600 C C . TYR A 1 79 ? -5.958 0.625 11.227 1.00 93.62 79 TYR A C 1
ATOM 602 O O . TYR A 1 79 ? -6.179 1.786 10.890 1.00 93.62 79 TYR A O 1
ATOM 610 N N . ALA A 1 80 ? -4.788 0.218 11.699 1.00 93.94 80 ALA A N 1
ATOM 611 C CA . ALA A 1 80 ? -3.578 1.012 11.659 1.00 93.94 80 ALA A CA 1
ATOM 612 C C . ALA A 1 80 ? -2.670 0.389 10.607 1.00 93.94 80 ALA A C 1
ATOM 614 O O . ALA A 1 80 ? -2.443 -0.823 10.630 1.00 93.94 80 ALA A O 1
ATOM 615 N N . ALA A 1 81 ? -2.164 1.204 9.691 1.00 94.44 81 ALA A N 1
ATOM 616 C CA . ALA A 1 81 ? -1.243 0.757 8.664 1.00 94.44 81 ALA A CA 1
ATOM 617 C C . ALA A 1 81 ? 0.044 1.575 8.688 1.00 94.44 81 ALA A C 1
ATOM 619 O O . ALA A 1 81 ? 0.047 2.766 8.990 1.00 94.44 81 ALA A O 1
ATOM 620 N N . SER A 1 82 ? 1.145 0.918 8.354 1.00 94.56 82 SER A N 1
ATOM 621 C CA . SER A 1 82 ? 2.454 1.530 8.192 1.00 94.56 82 SER A CA 1
ATOM 622 C C . SER A 1 82 ? 2.949 1.210 6.794 1.00 94.56 82 SER A C 1
ATOM 624 O O . SER A 1 82 ? 3.082 0.039 6.445 1.00 94.56 82 SER A O 1
ATOM 626 N N . VAL A 1 83 ? 3.235 2.243 6.004 1.00 94.69 83 VAL A N 1
ATOM 627 C CA . VAL A 1 83 ? 3.709 2.078 4.626 1.00 94.69 83 VAL A CA 1
ATOM 628 C C . VAL A 1 83 ? 5.052 2.765 4.452 1.00 94.69 83 VAL A C 1
ATOM 630 O O . VAL A 1 83 ? 5.171 3.972 4.660 1.00 94.69 83 VAL A O 1
ATOM 633 N N . GLY A 1 84 ? 6.063 1.984 4.090 1.00 93.69 84 GLY A N 1
ATOM 634 C CA . GLY A 1 84 ? 7.384 2.460 3.708 1.00 93.69 84 GLY A CA 1
ATOM 635 C C . GLY A 1 84 ? 7.458 2.670 2.202 1.00 93.69 84 GLY A C 1
ATOM 636 O O . GLY A 1 84 ? 7.126 1.764 1.434 1.00 93.69 84 GLY A O 1
ATOM 637 N N . PHE A 1 85 ? 7.921 3.850 1.796 1.00 92.19 85 PHE A N 1
ATOM 638 C CA . PHE A 1 85 ? 8.131 4.187 0.392 1.00 92.19 85 PHE A CA 1
ATOM 639 C C . PHE A 1 85 ? 9.598 4.489 0.098 1.00 92.19 85 PHE A C 1
ATOM 641 O O . PHE A 1 85 ? 10.275 5.110 0.914 1.00 92.19 85 PHE A O 1
ATOM 648 N N . CYS A 1 86 ? 10.062 4.144 -1.099 1.00 91.12 86 CYS A N 1
ATOM 649 C CA . CYS A 1 86 ? 11.285 4.699 -1.675 1.00 91.12 86 CYS A CA 1
ATOM 650 C C . CYS A 1 86 ? 10.980 5.424 -2.988 1.00 91.12 86 CYS A C 1
ATOM 652 O O . CYS A 1 86 ? 9.941 5.191 -3.603 1.00 91.12 86 CYS A O 1
ATOM 654 N N . LEU A 1 87 ? 11.869 6.329 -3.391 1.00 90.88 87 LEU A N 1
ATOM 655 C CA . LEU A 1 87 ? 11.906 6.821 -4.765 1.00 90.88 87 LEU A CA 1
ATOM 656 C C . LEU A 1 87 ? 12.808 5.889 -5.564 1.00 90.88 87 LEU A C 1
ATOM 658 O O . LEU A 1 87 ? 13.914 5.590 -5.109 1.00 90.88 87 LEU A O 1
ATOM 662 N N . ASP A 1 88 ? 12.342 5.448 -6.725 1.00 88.50 88 ASP A N 1
ATOM 663 C CA . ASP A 1 88 ? 13.198 4.768 -7.691 1.00 88.50 88 ASP A CA 1
ATOM 664 C C . ASP A 1 88 ? 14.080 5.766 -8.470 1.00 88.50 88 ASP A C 1
ATOM 666 O O . ASP A 1 88 ? 14.004 6.988 -8.290 1.00 88.50 88 ASP A O 1
ATOM 670 N N . ASP A 1 89 ? 14.922 5.241 -9.361 1.00 86.69 89 ASP A N 1
ATOM 671 C CA . ASP A 1 89 ? 15.817 6.045 -10.202 1.00 86.69 89 ASP A CA 1
ATOM 672 C C . ASP A 1 89 ? 15.068 6.939 -11.214 1.00 86.69 89 ASP A C 1
ATOM 674 O O . ASP A 1 89 ? 15.635 7.911 -11.724 1.00 86.69 89 ASP A O 1
ATOM 678 N N . ALA A 1 90 ? 13.797 6.638 -11.507 1.00 88.00 90 ALA A N 1
ATOM 679 C CA . ALA A 1 90 ? 12.920 7.451 -12.348 1.00 88.00 90 ALA A CA 1
ATOM 680 C C . ALA A 1 90 ? 12.206 8.567 -11.558 1.00 88.00 90 ALA A C 1
ATOM 682 O O . ALA A 1 90 ? 11.653 9.493 -12.159 1.00 88.00 90 ALA A O 1
ATOM 683 N N . GLY A 1 91 ? 12.275 8.530 -10.225 1.00 88.00 91 GLY A N 1
ATOM 684 C CA . GLY A 1 91 ? 11.599 9.462 -9.329 1.00 88.00 91 GLY A CA 1
ATOM 685 C C . GLY A 1 91 ? 10.155 9.071 -9.006 1.00 88.00 91 GLY A C 1
ATOM 686 O O . GLY A 1 91 ? 9.401 9.918 -8.519 1.00 88.00 91 GLY A O 1
ATOM 687 N N . ASP A 1 92 ? 9.768 7.820 -9.253 1.00 91.31 92 ASP A N 1
ATOM 688 C CA . ASP A 1 92 ? 8.468 7.274 -8.886 1.00 91.31 92 ASP A CA 1
ATOM 689 C C . ASP A 1 92 ? 8.511 6.655 -7.484 1.00 91.31 92 ASP A C 1
ATOM 691 O O . ASP A 1 92 ? 9.478 6.014 -7.073 1.00 91.31 92 ASP A O 1
ATOM 695 N N . TRP A 1 93 ? 7.435 6.852 -6.720 1.00 93.25 93 TRP A N 1
ATOM 696 C CA . TRP A 1 93 ? 7.317 6.294 -5.374 1.00 93.25 93 TRP A CA 1
ATOM 697 C C . TRP A 1 93 ? 6.927 4.818 -5.426 1.00 93.25 93 TRP A C 1
ATOM 699 O O . TRP A 1 93 ? 5.884 4.478 -5.983 1.00 93.25 93 TRP A O 1
ATOM 709 N N . LYS A 1 94 ? 7.713 3.963 -4.770 1.00 94.31 94 LYS A N 1
ATOM 710 C CA . LYS A 1 94 ? 7.498 2.515 -4.684 1.00 94.31 94 LYS A CA 1
ATOM 711 C C . LYS A 1 94 ? 7.254 2.076 -3.250 1.00 94.31 94 LYS A C 1
ATOM 713 O O . LYS A 1 94 ? 7.934 2.541 -2.337 1.00 94.31 94 LYS A O 1
ATOM 718 N N . VAL A 1 95 ? 6.291 1.184 -3.051 1.00 94.00 95 VAL A N 1
ATOM 719 C CA . VAL A 1 95 ? 6.030 0.526 -1.770 1.00 94.00 95 VAL A CA 1
ATOM 720 C C . VAL A 1 95 ? 7.111 -0.526 -1.559 1.00 94.00 95 VAL A C 1
ATOM 722 O O . VAL A 1 95 ? 7.257 -1.435 -2.368 1.00 94.00 95 VAL A O 1
ATOM 725 N N . ILE A 1 96 ? 7.857 -0.401 -0.464 1.00 92.12 96 ILE A N 1
ATOM 726 C CA . ILE A 1 96 ? 8.900 -1.370 -0.081 1.00 92.12 96 ILE A CA 1
ATOM 727 C C . ILE A 1 96 ? 8.588 -2.082 1.234 1.00 92.12 96 ILE A C 1
ATOM 729 O O . ILE A 1 96 ? 9.241 -3.050 1.610 1.00 92.12 96 ILE A O 1
ATOM 733 N N . SER A 1 97 ? 7.615 -1.565 1.980 1.00 91.81 97 SER A N 1
ATOM 734 C CA . SER A 1 97 ? 7.165 -2.145 3.234 1.00 91.81 97 SER A CA 1
ATOM 735 C C . SER A 1 97 ? 5.713 -1.765 3.456 1.00 91.81 97 SER A C 1
ATOM 737 O O . SER A 1 97 ? 5.334 -0.606 3.290 1.00 91.81 97 SER A O 1
ATOM 739 N N . LEU A 1 98 ? 4.907 -2.744 3.838 1.00 93.50 98 LEU A N 1
ATOM 740 C CA . LEU A 1 98 ? 3.504 -2.564 4.154 1.00 93.50 98 LEU A CA 1
ATOM 741 C C . LEU A 1 98 ? 3.169 -3.468 5.333 1.00 93.50 98 LEU A C 1
ATOM 743 O O . LEU A 1 98 ? 3.461 -4.661 5.316 1.00 93.50 98 LEU A O 1
ATOM 747 N N . ASP A 1 99 ? 2.569 -2.878 6.354 1.00 93.19 99 ASP A N 1
ATOM 748 C CA . ASP A 1 99 ? 2.066 -3.588 7.519 1.00 93.19 99 ASP A CA 1
ATOM 749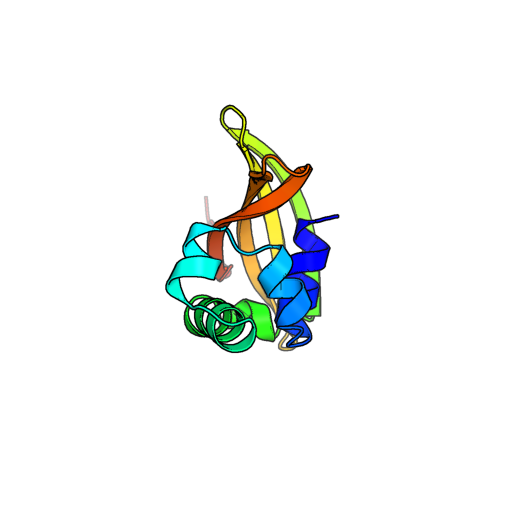 C C . ASP A 1 99 ? 0.691 -3.027 7.873 1.00 93.19 99 ASP A C 1
ATOM 751 O O . ASP A 1 99 ? 0.499 -1.809 7.880 1.00 93.19 99 ASP A O 1
ATOM 755 N N . VAL A 1 100 ? -0.275 -3.906 8.133 1.00 92.38 100 VAL A N 1
ATOM 756 C CA . VAL A 1 100 ? -1.659 -3.533 8.445 1.00 92.38 100 VAL A CA 1
ATOM 757 C C . VAL A 1 100 ? -2.117 -4.344 9.646 1.00 92.38 100 VAL A C 1
ATOM 759 O O . VAL A 1 100 ? -2.149 -5.571 9.609 1.00 92.38 100 VAL A O 1
ATOM 762 N N . ASN A 1 101 ? -2.514 -3.655 10.712 1.00 90.38 101 ASN A N 1
ATOM 763 C CA . ASN A 1 101 ? -2.985 -4.268 11.946 1.00 90.38 101 ASN A CA 1
ATOM 764 C C . ASN A 1 101 ? -4.400 -3.794 12.265 1.00 90.38 101 ASN A C 1
ATOM 766 O O . ASN A 1 101 ? -4.707 -2.603 12.194 1.00 90.38 101 ASN A O 1
ATOM 770 N N . SER A 1 102 ? -5.264 -4.717 12.694 1.00 86.31 102 SER A N 1
ATOM 771 C CA . SER A 1 102 ? -6.562 -4.340 13.255 1.00 86.31 102 SER A CA 1
ATOM 772 C C . SER A 1 102 ? -6.346 -3.507 14.513 1.00 86.31 102 SER A C 1
ATOM 774 O O . SER A 1 102 ? -5.672 -3.965 15.446 1.00 86.31 102 SER A O 1
ATOM 776 N N . VAL A 1 103 ? -6.980 -2.340 14.592 1.00 82.31 103 VAL A N 1
ATOM 777 C CA . VAL A 1 103 ? -7.107 -1.628 15.861 1.00 82.31 103 VAL A CA 1
ATOM 778 C C . VAL A 1 103 ? -8.231 -2.321 16.617 1.00 82.31 103 VAL A C 1
ATOM 780 O O . VAL A 1 103 ? -9.375 -1.879 16.631 1.00 82.31 103 VAL A O 1
ATOM 783 N N . SER A 1 104 ? -7.922 -3.470 17.224 1.00 61.50 104 SER A N 1
ATOM 784 C CA . SER A 1 104 ? -8.780 -3.953 18.300 1.00 61.50 104 SER A CA 1
ATOM 785 C C . SER A 1 104 ? -8.800 -2.857 19.353 1.00 61.50 104 SER A C 1
ATOM 787 O O . SER A 1 104 ? -7.738 -2.332 19.694 1.00 61.50 104 SER A O 1
ATOM 789 N N . ASP A 1 105 ? -9.989 -2.534 19.858 1.00 50.28 105 ASP A N 1
ATOM 790 C CA . ASP A 1 105 ? -10.224 -1.671 21.015 1.00 50.28 105 ASP A CA 1
ATOM 791 C C . ASP A 1 105 ? -9.559 -2.314 22.251 1.00 50.28 105 ASP A C 1
ATOM 793 O O . ASP A 1 105 ? -10.188 -2.859 23.157 1.00 50.28 105 ASP A O 1
ATOM 797 N N . ARG A 1 106 ? -8.223 -2.371 22.267 1.00 43.81 106 ARG A N 1
ATOM 798 C CA . ARG A 1 106 ? -7.456 -2.620 23.469 1.00 43.81 106 ARG A CA 1
ATOM 799 C C . ARG A 1 106 ? -7.580 -1.335 24.246 1.00 43.81 106 ARG A C 1
ATOM 801 O O . ARG A 1 106 ? -6.778 -0.418 24.108 1.00 43.81 106 ARG A O 1
ATOM 808 N N . VAL A 1 107 ? -8.609 -1.333 25.082 1.00 45.19 107 VAL A N 1
ATOM 809 C CA . VAL A 1 107 ? -8.634 -0.675 26.376 1.00 45.19 107 VAL A CA 1
ATOM 810 C C . VAL A 1 107 ? -7.245 -0.853 26.995 1.00 45.19 107 VAL A C 1
ATOM 812 O O . VAL A 1 107 ? -6.954 -1.858 27.644 1.00 45.19 107 VAL A O 1
ATOM 815 N N . ALA A 1 108 ? -6.348 0.101 26.764 1.00 39.00 108 ALA A N 1
ATOM 816 C CA . ALA A 1 108 ? -5.186 0.271 27.606 1.00 39.00 108 ALA A CA 1
ATOM 817 C C . ALA A 1 108 ? -5.724 0.904 28.888 1.00 39.00 108 ALA A C 1
ATOM 819 O O . ALA A 1 108 ? -5.725 2.115 29.072 1.00 39.00 108 ALA A O 1
ATOM 820 N N . SER A 1 109 ? -6.271 0.048 29.753 1.00 37.41 109 SER A N 1
ATOM 821 C CA . SER A 1 109 ? -6.148 0.273 31.182 1.00 37.41 109 SER A CA 1
ATOM 822 C C . SER A 1 109 ? -4.658 0.392 31.472 1.00 37.41 109 SER A C 1
ATOM 824 O O . SER A 1 109 ? -3.949 -0.598 31.297 1.00 37.41 109 SER A O 1
ATOM 826 N N . LEU A 1 110 ? -4.211 1.590 31.843 1.00 35.84 110 LEU A N 1
ATOM 827 C CA . LEU A 1 110 ? -3.141 1.874 32.804 1.00 35.84 110 LEU A CA 1
ATOM 828 C C . LEU A 1 110 ? -3.135 3.372 33.126 1.00 35.84 110 LEU A C 1
ATOM 830 O O . LEU A 1 110 ? -3.079 4.180 32.175 1.00 35.84 110 LEU A O 1
#

Nearest PDB structures (foldseek):
  3blz-assembly1_D  TM=7.215E-01  e=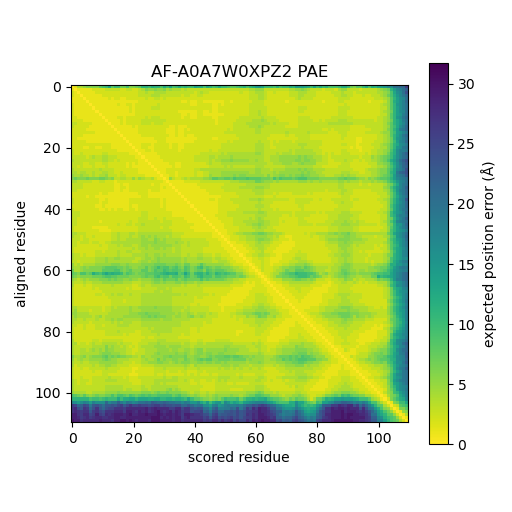3.688E-03  Shewanella baltica OS155
  3k7c-assembly2_B  TM=6.282E-01  e=5.969E-03  Campylobacter jejuni
  5evh-assembly1_A-2  TM=5.549E-01  e=8.567E-03  Kribbella flavida DSM 17836
  3ecf-assembly2_C  TM=6.212E-01  e=3.421E-02  Trichormus variabilis ATCC 29413
  6cp9-assembly2_C  TM=3.843E-01  e=1.211E-01  Klebsiella pneumoniae 342

Mean predicted aligned error: 4.95 Å